Protein AF-A0A7V5NWI3-F1 (afdb_monomer)

Solvent-accessible surface area (backbone atoms only — not comparable to full-atom values): 6906 Å² total; per-residue (Å²): 134,89,83,67,60,64,47,81,35,79,42,84,46,67,100,51,54,73,69,56,31,52,51,52,50,51,51,52,47,46,42,35,72,76,66,70,30,45,77,49,73,46,68,93,53,63,52,59,45,39,69,66,41,73,55,46,73,44,71,56,97,94,36,81,77,45,72,40,45,32,78,72,54,63,31,44,75,54,44,29,71,72,68,74,46,62,49,48,63,46,62,33,92,89,76,65,36,57,31,77,43,71,56,76,88,75,62,82,81,74,82,124

Sequence (112 aa):
NQDTDILLFDEPASHLDIHHQIRIFSLLQKQNKEQNKTILAVSHNINLAAEFCNKILIMDKGRIIAYGKTEDVLKKEELNKIFQVPIEVTKNPFTGKPNILYNYAQNESQDE

Mean predicted aligned error: 5.94 Å

Foldseek 3Di:
DCLDQEAEEEAVCPPHDPVVSVVVLVVVLCCCVVVVHHYDYDDPDLQSCQVRPQKDWDDDPNDTPDIDGSVVCPDQVNVCVVVVFRWDWDADPVRRTTDIDTDPVPPPPPPD

Secondary structure (DSSP, 8-state):
----SEEEEESTTTT--HHHHHHHHHHHHHHHHHS--EEEEE-S-HHHHHHH-SEEEEEETTEEEEEEEHHHHS-HHHHHHHH-S-EEEEE-TTT-SEEEEE-GGGSTTS--

Nearest PDB structures (foldseek):
  7lb8-assembly1_C  TM=9.354E-01  e=1.194E-08  Escherichia coli K-12
  5b58-assembly1_C  TM=9.238E-01  e=1.698E-07  Burkholderia cenocepacia J2315
  5b58-assembly1_D  TM=9.176E-01  e=1.589E-07  Burkholderia cenocepacia J2315
  4dbl-assembly1_C  TM=9.036E-01  e=3.086E-07  Escherichia coli K-12
  2qi9-assembly1_D  TM=9.009E-01  e=6.405E-07  Escherichia coli

pLDDT: mean 87.61, std 12.53, range [38.06, 96.5]

Structure (mmCIF, N/CA/C/O backbone):
data_AF-A0A7V5NWI3-F1
#
_entry.id   AF-A0A7V5NWI3-F1
#
loop_
_atom_site.group_PDB
_atom_site.id
_atom_site.type_symbol
_atom_site.label_atom_id
_atom_site.label_alt_id
_atom_site.label_comp_id
_atom_site.label_asym_id
_atom_site.label_entity_id
_atom_site.label_seq_id
_atom_site.pdbx_PDB_ins_code
_atom_site.Cartn_x
_atom_site.Cartn_y
_atom_site.Cartn_z
_atom_site.occupancy
_atom_site.B_iso_or_equiv
_atom_site.auth_seq_id
_atom_site.auth_comp_id
_atom_site.auth_asym_id
_atom_site.auth_atom_id
_atom_site.pdbx_PDB_model_num
ATOM 1 N N . ASN A 1 1 ? -28.956 7.805 9.954 1.00 46.62 1 ASN A N 1
ATOM 2 C CA . ASN A 1 1 ? -27.883 6.805 10.120 1.00 46.62 1 ASN A CA 1
ATOM 3 C C . ASN A 1 1 ? -27.427 6.311 8.764 1.00 46.62 1 ASN A C 1
ATOM 5 O O . ASN A 1 1 ? -28.081 5.447 8.202 1.00 46.62 1 ASN A O 1
ATOM 9 N N . GLN A 1 2 ? -26.358 6.891 8.219 1.00 54.19 2 GLN A N 1
ATOM 10 C CA . GLN A 1 2 ? -25.615 6.292 7.105 1.00 54.19 2 GLN A CA 1
ATOM 11 C C . GLN A 1 2 ? -24.517 5.419 7.713 1.00 54.19 2 GLN A C 1
ATOM 13 O O . GLN A 1 2 ? -23.357 5.811 7.776 1.00 54.19 2 GLN A O 1
ATOM 18 N N . ASP A 1 3 ? -24.921 4.286 8.280 1.00 69.25 3 ASP A N 1
ATOM 19 C CA . ASP A 1 3 ? -23.986 3.318 8.843 1.00 69.25 3 ASP A CA 1
ATOM 20 C C . ASP A 1 3 ? -23.569 2.354 7.725 1.00 69.25 3 ASP A C 1
ATOM 22 O O . ASP A 1 3 ? -24.118 1.269 7.574 1.00 69.25 3 ASP A O 1
ATOM 26 N N . THR A 1 4 ? -22.690 2.819 6.835 1.00 79.88 4 THR A N 1
ATOM 27 C CA . THR A 1 4 ? -22.250 2.048 5.662 1.00 79.88 4 THR A CA 1
ATOM 28 C C . THR A 1 4 ? -21.045 1.198 6.034 1.00 79.88 4 THR A C 1
ATOM 30 O O . THR A 1 4 ? -20.075 1.732 6.562 1.00 79.88 4 THR A O 1
ATOM 33 N N . ASP A 1 5 ? -21.069 -0.104 5.761 1.00 86.06 5 ASP A N 1
ATOM 34 C CA . ASP A 1 5 ? -19.988 -1.032 6.145 1.00 86.06 5 ASP A CA 1
ATOM 35 C C . ASP A 1 5 ? -18.747 -0.959 5.249 1.00 86.06 5 ASP A C 1
ATOM 37 O O . ASP A 1 5 ? -17.657 -1.375 5.649 1.00 86.06 5 ASP A O 1
ATOM 41 N N . ILE A 1 6 ? -18.908 -0.417 4.040 1.00 91.38 6 ILE A N 1
ATOM 42 C CA . ILE A 1 6 ? -17.861 -0.316 3.026 1.00 91.38 6 ILE A CA 1
ATOM 43 C C . ILE A 1 6 ? -17.713 1.140 2.595 1.00 91.38 6 ILE A C 1
ATOM 45 O O . ILE A 1 6 ? -18.676 1.774 2.167 1.00 91.38 6 ILE A O 1
ATOM 49 N N . LEU A 1 7 ? -16.491 1.656 2.673 1.00 90.88 7 LEU A N 1
ATOM 50 C CA . LEU A 1 7 ? -16.128 2.981 2.188 1.00 90.88 7 LEU A CA 1
ATOM 51 C C . LEU A 1 7 ? -15.248 2.845 0.942 1.00 90.88 7 LEU A C 1
ATOM 53 O O . LEU A 1 7 ? -14.256 2.115 0.950 1.00 90.88 7 LEU A O 1
ATOM 57 N N . LEU A 1 8 ? -15.625 3.557 -0.117 1.00 93.19 8 LEU A N 1
ATOM 58 C CA . LEU A 1 8 ? -14.955 3.563 -1.415 1.00 93.19 8 LEU A CA 1
ATOM 59 C C . LEU A 1 8 ? -14.401 4.962 -1.668 1.00 93.19 8 LEU A C 1
ATOM 61 O O . LEU A 1 8 ? -15.149 5.937 -1.598 1.00 93.19 8 LEU A O 1
ATOM 65 N N . PHE A 1 9 ? -13.110 5.055 -1.968 1.00 92.56 9 PHE A N 1
ATOM 66 C CA . PHE A 1 9 ? -12.446 6.319 -2.259 1.00 92.56 9 PHE A CA 1
ATOM 67 C C . PHE A 1 9 ? -11.682 6.237 -3.572 1.00 92.56 9 PHE A C 1
ATOM 69 O O . PHE A 1 9 ? -10.815 5.376 -3.731 1.00 92.56 9 PHE A O 1
ATOM 76 N N . ASP A 1 10 ? -11.973 7.168 -4.473 1.00 90.88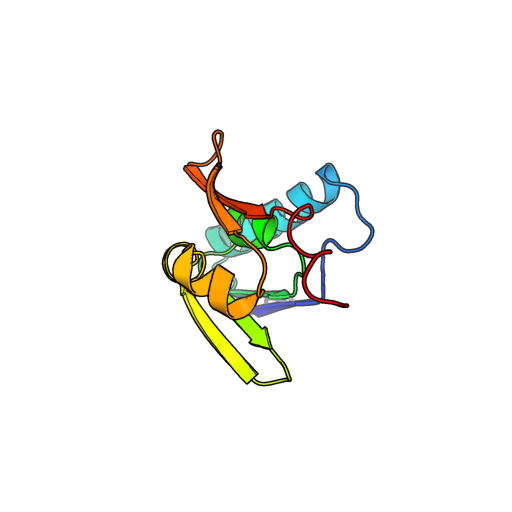 10 ASP A N 1
ATOM 77 C CA . ASP A 1 10 ? -11.183 7.387 -5.677 1.00 90.88 10 ASP A CA 1
ATOM 78 C C . ASP A 1 10 ? -10.182 8.514 -5.407 1.00 90.88 10 ASP A C 1
ATOM 80 O O . ASP A 1 10 ? -10.583 9.641 -5.123 1.00 90.88 10 ASP A O 1
ATOM 84 N N . GLU A 1 11 ? -8.897 8.170 -5.362 1.00 87.38 11 GLU A N 1
ATOM 85 C CA . GLU A 1 11 ? -7.782 9.064 -5.028 1.00 87.38 11 GLU A CA 1
ATOM 86 C C . GLU A 1 11 ? -8.074 10.102 -3.915 1.00 87.38 11 GLU A C 1
ATOM 88 O O . GLU A 1 11 ? -7.963 11.312 -4.132 1.00 87.38 11 GLU A O 1
ATOM 93 N N . PRO A 1 12 ? -8.384 9.674 -2.673 1.00 83.00 12 PRO A N 1
ATOM 94 C CA . PRO A 1 12 ? -8.867 10.570 -1.607 1.00 83.00 12 PRO A CA 1
ATOM 95 C C . PRO A 1 12 ? -7.858 11.641 -1.164 1.00 83.00 12 PRO A C 1
ATOM 97 O O . PRO A 1 12 ? -8.202 12.564 -0.430 1.00 83.00 12 PRO A O 1
ATOM 100 N N . ALA A 1 13 ? -6.602 11.476 -1.565 1.00 82.88 13 ALA A N 1
ATOM 101 C CA . ALA A 1 13 ? -5.459 12.312 -1.230 1.00 82.88 13 ALA A CA 1
ATOM 102 C C . ALA A 1 13 ? -4.975 13.165 -2.421 1.00 82.88 13 ALA A C 1
ATOM 104 O O . ALA A 1 13 ? -3.964 13.860 -2.303 1.00 82.88 13 ALA A O 1
ATOM 105 N N . SER A 1 14 ? -5.667 13.108 -3.563 1.00 83.75 14 SER A N 1
ATOM 106 C CA . SER A 1 14 ? -5.287 13.846 -4.768 1.00 83.75 14 SER A CA 1
ATOM 107 C C . SER A 1 14 ? -5.309 15.358 -4.519 1.00 83.75 14 SER A C 1
ATOM 109 O O . SER A 1 14 ? -6.190 15.864 -3.825 1.00 83.75 14 SER A O 1
ATOM 111 N N . HIS A 1 15 ? -4.342 16.088 -5.080 1.00 81.94 15 HIS A N 1
ATOM 112 C CA . HIS A 1 15 ? -4.184 17.549 -4.941 1.00 81.94 15 HIS A CA 1
ATOM 113 C C . HIS A 1 15 ? -3.934 18.078 -3.513 1.00 81.94 15 HIS A C 1
ATOM 115 O O . HIS A 1 15 ? -3.944 19.291 -3.302 1.00 81.94 15 HIS A O 1
ATOM 121 N N . LEU A 1 16 ? -3.691 17.206 -2.531 1.00 85.56 16 LEU A N 1
ATOM 122 C CA . LEU A 1 16 ? -3.386 17.604 -1.155 1.00 85.56 16 LEU A CA 1
ATOM 123 C C . LEU A 1 16 ? -1.884 17.575 -0.877 1.00 85.56 16 LEU A C 1
ATOM 125 O O . LEU A 1 16 ? -1.146 16.796 -1.476 1.00 85.56 16 LEU A O 1
ATOM 129 N N . ASP A 1 17 ? -1.429 18.386 0.077 1.00 89.56 17 ASP A N 1
ATOM 130 C CA . ASP A 1 17 ? -0.062 18.286 0.591 1.00 89.56 17 ASP A CA 1
ATOM 131 C C . ASP A 1 17 ? 0.147 17.018 1.439 1.00 89.56 17 ASP A C 1
ATOM 133 O O . ASP A 1 17 ? -0.801 16.382 1.906 1.00 89.56 17 ASP A O 1
ATOM 137 N N . ILE A 1 18 ? 1.413 16.667 1.681 1.00 88.19 18 ILE A N 1
ATOM 138 C CA . ILE A 1 18 ? 1.807 15.450 2.411 1.00 88.19 18 ILE A CA 1
ATOM 139 C C . ILE A 1 18 ? 1.118 15.353 3.784 1.00 88.19 18 ILE A C 1
ATOM 141 O O . ILE A 1 18 ? 0.678 14.273 4.181 1.00 88.19 18 ILE A O 1
ATOM 145 N N . HIS A 1 19 ? 0.987 16.467 4.507 1.00 91.00 19 HIS A N 1
ATOM 146 C CA . HIS A 1 19 ? 0.375 16.477 5.834 1.00 91.00 19 HIS A CA 1
ATOM 147 C C . HIS A 1 19 ? -1.115 16.107 5.763 1.00 91.00 19 HIS A C 1
ATOM 149 O O . HIS A 1 19 ? -1.598 15.269 6.531 1.00 91.00 19 HIS A O 1
ATOM 155 N N . HIS A 1 20 ? -1.845 16.685 4.813 1.00 90.31 20 HIS A N 1
ATOM 156 C CA . HIS A 1 20 ? -3.258 16.394 4.603 1.00 90.31 20 HIS A CA 1
ATOM 157 C C . HIS A 1 20 ? -3.486 14.974 4.076 1.00 90.31 20 HIS A C 1
ATOM 159 O O . HIS A 1 20 ? -4.407 14.306 4.554 1.00 90.31 20 HIS A O 1
ATOM 165 N N . GLN A 1 21 ? -2.625 14.477 3.181 1.00 90.50 21 GLN A N 1
ATOM 166 C CA . GLN A 1 21 ? -2.675 13.088 2.712 1.00 90.50 21 GLN A CA 1
ATOM 167 C C . GLN A 1 21 ? -2.558 12.109 3.891 1.00 90.50 21 GLN A C 1
ATOM 169 O O . GLN A 1 21 ? -3.433 11.262 4.086 1.00 90.50 21 GLN A O 1
ATOM 174 N N . ILE A 1 22 ? -1.540 12.281 4.743 1.00 91.75 22 ILE A N 1
ATOM 175 C CA . ILE A 1 22 ? -1.338 11.451 5.943 1.00 91.75 22 ILE A CA 1
ATOM 176 C C . ILE A 1 22 ? -2.551 11.530 6.872 1.00 91.75 22 ILE A C 1
ATOM 178 O O . ILE A 1 22 ? -2.998 10.500 7.386 1.00 91.75 22 ILE A O 1
ATOM 182 N N . ARG A 1 23 ? -3.118 12.727 7.077 1.00 93.31 23 ARG A N 1
ATOM 183 C CA . ARG A 1 23 ? -4.293 12.908 7.941 1.00 93.31 23 ARG A CA 1
ATOM 184 C C . ARG A 1 23 ? -5.491 12.113 7.435 1.00 93.31 23 ARG A C 1
ATOM 186 O O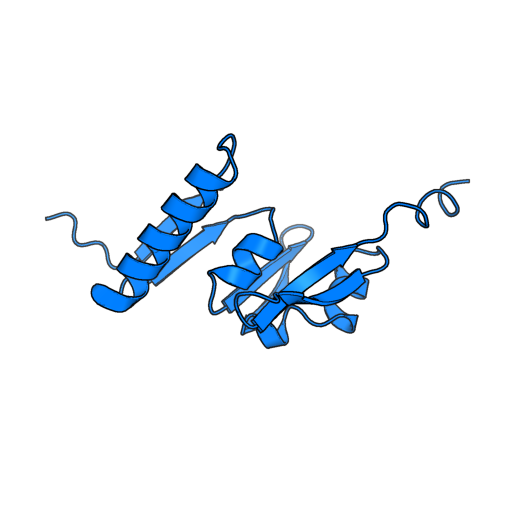 . ARG A 1 23 ? -6.133 11.434 8.233 1.00 93.31 23 ARG A O 1
ATOM 193 N N . ILE A 1 24 ? -5.782 12.175 6.136 1.00 92.50 24 ILE A N 1
ATOM 194 C CA . ILE A 1 24 ? -6.893 11.428 5.534 1.00 92.50 24 ILE A CA 1
ATOM 195 C C . ILE A 1 24 ? -6.689 9.930 5.729 1.00 92.50 24 ILE A C 1
ATOM 197 O O . ILE A 1 24 ? -7.548 9.273 6.313 1.00 92.50 24 ILE A O 1
ATOM 201 N N . PHE A 1 25 ? -5.540 9.390 5.328 1.00 92.81 25 PHE A N 1
ATOM 202 C CA . PHE A 1 25 ? -5.288 7.956 5.460 1.00 92.81 25 PHE A CA 1
ATOM 203 C C . PHE A 1 25 ? -5.268 7.476 6.920 1.00 92.81 25 PHE A C 1
ATOM 205 O O . PHE A 1 25 ? -5.740 6.377 7.212 1.00 92.81 25 PHE A O 1
ATOM 212 N N . SER A 1 26 ? -4.809 8.308 7.856 1.00 92.25 26 SER A N 1
ATOM 213 C CA . SER A 1 26 ? -4.871 8.008 9.293 1.00 92.25 26 SER A CA 1
ATOM 214 C C . SER A 1 26 ? -6.312 7.939 9.802 1.00 92.25 26 SER A C 1
ATOM 216 O O . SER A 1 26 ? -6.649 7.046 10.581 1.00 92.25 26 SER A O 1
ATOM 218 N N . LEU A 1 27 ? -7.187 8.838 9.335 1.00 92.50 27 LEU A N 1
ATOM 219 C CA . LEU A 1 27 ? -8.617 8.788 9.649 1.00 92.50 27 LEU A CA 1
ATOM 220 C C . LEU A 1 27 ? -9.258 7.522 9.080 1.00 92.50 27 LEU A C 1
ATOM 222 O O . LEU A 1 27 ? -9.981 6.842 9.802 1.00 92.50 27 LEU A O 1
ATOM 226 N N . LEU A 1 28 ? -8.949 7.164 7.832 1.00 92.50 28 LEU A N 1
ATOM 227 C CA . LEU A 1 28 ? -9.426 5.919 7.225 1.00 92.50 28 LEU A CA 1
ATOM 228 C C . LEU A 1 28 ? -8.967 4.701 8.035 1.00 92.50 28 LEU A C 1
ATOM 230 O O . LEU A 1 28 ? -9.777 3.863 8.418 1.00 92.50 28 LEU A O 1
ATOM 234 N N . GLN A 1 29 ? -7.688 4.632 8.399 1.00 92.12 29 GLN A N 1
ATOM 235 C CA . GLN A 1 29 ? -7.180 3.531 9.213 1.00 92.12 29 GLN A CA 1
ATOM 236 C C . GLN A 1 29 ? -7.887 3.442 10.577 1.00 92.12 29 GLN A C 1
ATOM 238 O O . GLN A 1 29 ? -8.187 2.341 11.042 1.00 92.12 29 GLN A O 1
ATOM 243 N N . LYS A 1 30 ? -8.192 4.584 11.204 1.00 92.69 30 LYS A N 1
ATOM 244 C CA . LYS A 1 30 ? -8.967 4.637 12.449 1.00 92.69 30 LYS A CA 1
ATOM 245 C C . LYS A 1 30 ? -10.377 4.070 12.259 1.00 92.69 30 LYS A C 1
ATOM 247 O O . LYS A 1 30 ? -10.794 3.226 13.043 1.00 92.69 30 LYS A O 1
ATOM 252 N N . GLN A 1 31 ? -11.075 4.464 11.192 1.00 90.56 31 GLN A N 1
ATOM 253 C CA . GLN A 1 31 ? -12.404 3.938 10.851 1.00 90.56 31 GLN A CA 1
ATOM 254 C C . GLN A 1 31 ? -12.380 2.418 10.636 1.00 90.56 31 GLN A C 1
ATOM 256 O O . GLN A 1 31 ? -13.233 1.700 11.158 1.00 90.56 31 GLN A O 1
ATOM 261 N N . ASN A 1 32 ? -11.368 1.909 9.929 1.00 92.75 32 ASN A N 1
ATOM 262 C CA . ASN A 1 32 ? -11.202 0.474 9.718 1.00 92.75 32 ASN A CA 1
ATOM 263 C C . ASN A 1 32 ? -11.003 -0.293 11.037 1.00 92.75 32 ASN A C 1
ATOM 265 O O . ASN A 1 32 ? -11.650 -1.316 11.242 1.00 92.75 32 ASN A O 1
ATOM 269 N N . LYS A 1 33 ? -10.146 0.211 11.935 1.00 90.69 33 LYS A N 1
ATOM 270 C CA . LYS A 1 33 ? -9.802 -0.464 13.198 1.00 90.69 33 LYS A CA 1
ATOM 271 C C . LYS A 1 33 ? -10.873 -0.343 14.281 1.00 90.69 33 LYS A C 1
ATOM 273 O O . LYS A 1 33 ? -11.099 -1.299 15.009 1.00 90.69 33 LYS A O 1
ATOM 278 N N . GLU A 1 34 ? -11.484 0.830 14.428 1.00 92.06 34 GLU A N 1
ATOM 279 C CA . GLU A 1 34 ? -12.402 1.112 15.541 1.00 92.06 34 GLU A CA 1
ATOM 280 C C . GLU A 1 34 ? -13.856 0.785 15.205 1.00 92.06 34 GLU A C 1
ATOM 282 O O . GLU A 1 34 ? -14.620 0.411 16.089 1.00 92.06 34 GLU A O 1
ATOM 287 N N . GLN A 1 35 ? -14.242 0.925 13.936 1.00 87.00 35 GLN A N 1
ATOM 288 C CA . GLN A 1 35 ? -15.630 0.770 13.494 1.00 87.00 35 GLN A CA 1
ATOM 289 C C . GLN A 1 35 ? -15.826 -0.445 12.578 1.00 87.00 35 GLN A C 1
ATOM 291 O O . GLN A 1 35 ? -16.892 -0.595 11.988 1.00 87.00 35 GLN A O 1
ATOM 296 N N . ASN A 1 36 ? -14.805 -1.305 12.440 1.00 88.88 36 ASN A N 1
ATOM 297 C CA . ASN A 1 36 ? -14.808 -2.495 11.576 1.00 88.88 36 ASN A CA 1
ATOM 298 C C . ASN A 1 36 ? -15.247 -2.210 10.127 1.00 88.88 36 ASN A C 1
ATOM 300 O O . ASN A 1 36 ? -15.805 -3.074 9.449 1.00 88.88 36 ASN A O 1
ATOM 304 N N . LYS A 1 37 ? -14.985 -0.993 9.634 1.00 91.62 37 LYS A N 1
ATOM 305 C CA . LYS A 1 37 ? -15.336 -0.598 8.268 1.00 91.62 37 LYS A CA 1
ATOM 306 C C . LYS A 1 37 ? -14.354 -1.192 7.272 1.00 91.62 37 LYS A C 1
ATOM 308 O O . LYS A 1 37 ? -13.139 -1.113 7.457 1.00 91.62 37 LYS A O 1
ATOM 313 N N . THR A 1 38 ? -14.860 -1.746 6.178 1.00 93.50 38 THR A N 1
ATOM 314 C CA . THR A 1 38 ? -14.019 -2.123 5.037 1.00 93.50 38 THR A CA 1
ATOM 315 C C . THR A 1 38 ? -13.731 -0.882 4.206 1.00 93.50 38 THR A C 1
ATOM 317 O O . THR A 1 38 ? -14.645 -0.134 3.874 1.00 93.50 38 THR A O 1
ATOM 320 N N . ILE A 1 39 ? -12.466 -0.651 3.863 1.00 94.50 39 ILE A N 1
ATOM 321 C CA . ILE A 1 39 ? -12.055 0.528 3.097 1.00 94.50 39 ILE A CA 1
ATOM 322 C C . ILE A 1 39 ? -11.346 0.069 1.834 1.00 94.50 39 ILE A C 1
ATOM 324 O O . ILE A 1 39 ? -10.355 -0.657 1.907 1.00 94.50 39 ILE A O 1
ATOM 328 N N . LEU A 1 40 ? -11.850 0.519 0.690 1.00 95.00 40 LEU A N 1
ATOM 329 C CA . LEU A 1 40 ? -11.199 0.379 -0.603 1.00 95.00 40 LEU A CA 1
ATOM 330 C C . LEU A 1 40 ? -10.828 1.775 -1.101 1.00 95.00 40 LEU A C 1
ATOM 332 O O . LEU A 1 40 ? -11.700 2.614 -1.317 1.00 95.00 40 LEU A O 1
ATOM 336 N N . ALA A 1 41 ? -9.531 2.019 -1.261 1.00 94.00 41 ALA A N 1
ATOM 337 C CA . ALA A 1 41 ? -9.003 3.279 -1.761 1.00 94.00 41 ALA A CA 1
ATOM 338 C C . ALA A 1 41 ? -8.162 3.031 -3.015 1.00 94.00 41 ALA A C 1
ATOM 340 O O . ALA A 1 41 ? -7.342 2.112 -3.041 1.00 94.00 41 ALA A O 1
ATOM 341 N N . VAL A 1 42 ? -8.361 3.868 -4.028 1.00 94.06 42 VAL A N 1
ATOM 342 C CA . VAL A 1 42 ? -7.530 3.931 -5.234 1.00 94.06 42 VAL A CA 1
ATOM 343 C C . VAL A 1 42 ? -6.452 4.992 -5.014 1.00 94.06 42 VAL A C 1
ATOM 345 O O . VAL A 1 42 ? -6.734 6.064 -4.485 1.00 94.06 42 VAL A O 1
ATOM 348 N N . SER A 1 43 ? -5.201 4.680 -5.351 1.00 90.50 43 SER A N 1
ATOM 349 C CA . SER A 1 43 ? -4.065 5.592 -5.190 1.00 90.50 43 SER A CA 1
ATOM 350 C C . SER A 1 43 ? -2.970 5.255 -6.194 1.00 90.50 43 SER A C 1
ATOM 352 O O . SER A 1 43 ? -2.598 4.089 -6.329 1.00 90.50 43 SER A O 1
ATOM 354 N N . HIS A 1 44 ? -2.398 6.276 -6.828 1.00 89.38 44 HIS A N 1
ATOM 355 C CA . HIS A 1 44 ? -1.161 6.151 -7.603 1.00 89.38 44 HIS A CA 1
ATOM 356 C C . HIS A 1 44 ? 0.104 6.170 -6.721 1.00 89.38 44 HIS A C 1
ATOM 358 O O . HIS A 1 44 ? 1.201 5.881 -7.193 1.00 89.38 44 HIS A O 1
ATOM 364 N N . ASN A 1 45 ? -0.018 6.498 -5.429 1.00 90.50 45 ASN A N 1
ATOM 365 C CA . ASN A 1 45 ? 1.107 6.540 -4.498 1.00 90.50 45 ASN A CA 1
ATOM 366 C C . ASN A 1 45 ? 1.274 5.198 -3.769 1.00 90.50 45 ASN A C 1
ATOM 368 O O . ASN A 1 45 ? 0.567 4.901 -2.798 1.00 90.50 45 ASN A O 1
ATOM 372 N N . ILE A 1 46 ? 2.251 4.410 -4.224 1.00 92.00 46 ILE A N 1
ATOM 373 C CA . ILE A 1 46 ? 2.542 3.076 -3.686 1.00 92.00 46 ILE A CA 1
ATOM 374 C C . ILE A 1 46 ? 3.067 3.106 -2.246 1.00 92.00 46 ILE A C 1
ATOM 376 O O . ILE A 1 46 ? 2.761 2.202 -1.476 1.00 92.00 46 ILE A O 1
ATOM 380 N N . ASN A 1 47 ? 3.802 4.151 -1.850 1.00 93.12 47 ASN A N 1
ATOM 381 C CA . ASN A 1 47 ? 4.360 4.267 -0.500 1.00 93.12 47 ASN A CA 1
ATOM 382 C C . ASN A 1 47 ? 3.280 4.609 0.532 1.00 93.12 47 ASN A C 1
ATOM 384 O O . ASN A 1 47 ? 3.291 4.073 1.637 1.00 93.12 47 ASN A O 1
ATOM 388 N N . LEU A 1 48 ? 2.287 5.422 0.164 1.00 92.38 48 LEU A N 1
ATOM 389 C CA . LEU A 1 48 ? 1.103 5.614 1.006 1.00 92.38 48 LEU A CA 1
ATOM 390 C C . LEU A 1 48 ? 0.277 4.331 1.118 1.00 92.38 48 LEU A C 1
ATOM 392 O O . LEU A 1 48 ? -0.149 3.973 2.215 1.00 92.38 48 LEU A O 1
ATOM 396 N N . ALA A 1 49 ? 0.089 3.602 0.015 1.00 93.81 49 ALA A N 1
ATOM 397 C CA . ALA A 1 49 ? -0.591 2.310 0.063 1.00 93.81 49 ALA A CA 1
ATOM 398 C C . ALA A 1 49 ? 0.160 1.318 0.971 1.00 93.81 49 ALA A C 1
ATOM 400 O O . ALA A 1 49 ? -0.458 0.665 1.812 1.00 93.81 49 ALA A O 1
ATOM 401 N N . ALA A 1 50 ? 1.492 1.265 0.866 1.00 95.06 50 ALA A N 1
ATOM 402 C CA . ALA A 1 50 ? 2.348 0.447 1.721 1.00 95.06 50 ALA A CA 1
ATOM 403 C C . ALA A 1 50 ? 2.190 0.793 3.208 1.00 95.06 50 ALA A C 1
ATOM 405 O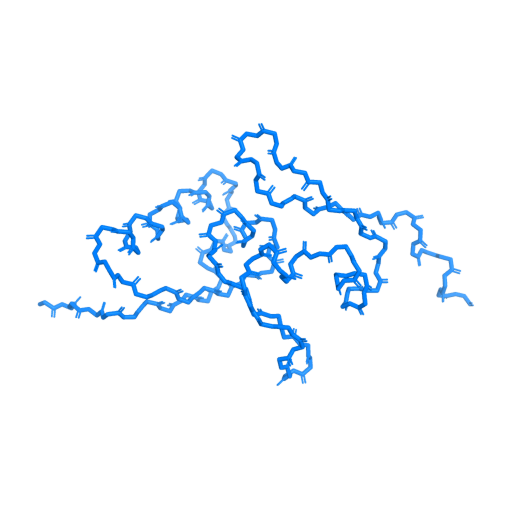 O . ALA A 1 50 ? 2.182 -0.091 4.066 1.00 95.06 50 ALA A O 1
ATOM 406 N N . GLU A 1 51 ? 2.035 2.083 3.510 1.00 94.69 51 GLU A N 1
ATOM 407 C CA . GLU A 1 51 ? 1.936 2.572 4.877 1.00 94.69 51 GLU A CA 1
ATOM 408 C C . GLU A 1 51 ? 0.556 2.331 5.499 1.00 94.69 51 GLU A C 1
ATOM 410 O O . GLU A 1 51 ? 0.462 2.027 6.685 1.00 94.69 51 GLU A O 1
ATOM 415 N N . PHE A 1 52 ? -0.538 2.428 4.748 1.00 93.69 52 PHE A N 1
ATOM 416 C CA . PHE A 1 52 ? -1.875 2.427 5.356 1.00 93.69 52 PHE A CA 1
ATOM 417 C C . PHE A 1 52 ? -2.707 1.179 5.069 1.00 93.69 52 PHE A C 1
ATOM 419 O O . PHE A 1 52 ? -3.560 0.838 5.892 1.00 93.69 52 PHE A O 1
ATOM 426 N N . CYS A 1 53 ? -2.452 0.471 3.968 1.00 94.62 53 CYS A N 1
ATOM 427 C CA . CYS A 1 53 ? -3.267 -0.662 3.544 1.00 94.62 53 CYS A CA 1
ATOM 428 C C . CYS A 1 53 ? -2.744 -1.992 4.105 1.00 94.62 53 CYS A C 1
ATOM 430 O O . CYS A 1 53 ? -1.541 -2.241 4.167 1.00 94.62 53 CYS A O 1
ATOM 432 N N . ASN A 1 54 ? -3.660 -2.893 4.474 1.00 94.25 54 ASN A N 1
ATOM 433 C CA . ASN A 1 54 ? -3.323 -4.273 4.855 1.00 94.25 54 ASN A CA 1
ATOM 434 C C . ASN A 1 54 ? -3.158 -5.196 3.641 1.00 94.25 54 ASN A C 1
ATOM 436 O O . ASN A 1 54 ? -2.446 -6.201 3.704 1.00 94.25 54 ASN A O 1
ATOM 440 N N . LYS A 1 55 ? -3.870 -4.878 2.558 1.00 96.00 55 LYS A N 1
ATOM 441 C CA . LYS A 1 55 ? -3.842 -5.593 1.288 1.00 96.00 55 LYS A CA 1
ATOM 442 C C . LYS A 1 55 ? -3.703 -4.602 0.150 1.00 96.00 55 LYS A C 1
ATOM 444 O O . LYS A 1 55 ? -4.234 -3.498 0.235 1.00 96.00 55 LYS A O 1
ATOM 449 N N . ILE A 1 56 ? -3.039 -5.034 -0.912 1.00 96.44 56 ILE A N 1
ATOM 450 C CA . ILE A 1 56 ? -2.865 -4.259 -2.135 1.00 96.44 56 ILE A CA 1
ATOM 451 C C . ILE A 1 56 ? -3.355 -5.088 -3.308 1.00 96.44 56 ILE A C 1
ATOM 453 O O . ILE A 1 56 ? -3.162 -6.303 -3.351 1.00 96.44 56 ILE A O 1
ATOM 457 N N . LEU A 1 57 ? -4.004 -4.400 -4.239 1.00 95.75 57 LEU A N 1
ATOM 458 C CA . LEU A 1 57 ? -4.396 -4.895 -5.544 1.00 95.75 57 LEU A CA 1
ATOM 459 C C . LEU A 1 57 ? -3.745 -3.970 -6.573 1.00 95.75 57 LEU A C 1
ATOM 461 O O . LEU A 1 57 ? -3.931 -2.758 -6.505 1.00 95.75 57 LEU A O 1
ATOM 465 N N . ILE A 1 58 ? -2.978 -4.537 -7.499 1.00 94.12 58 ILE A N 1
ATOM 466 C CA . ILE A 1 58 ? -2.358 -3.799 -8.600 1.00 94.12 58 ILE A CA 1
ATOM 467 C C . ILE A 1 58 ? -3.087 -4.165 -9.889 1.00 94.12 58 ILE A C 1
ATOM 469 O O . ILE A 1 58 ? -3.326 -5.347 -10.164 1.00 94.12 58 ILE A O 1
ATOM 473 N N . MET A 1 59 ? -3.433 -3.143 -10.670 1.00 92.50 59 MET A N 1
ATOM 474 C CA . MET A 1 59 ? -4.053 -3.293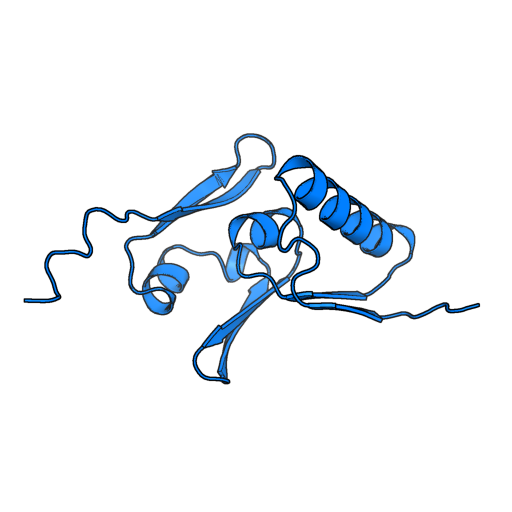 -11.980 1.00 92.50 59 MET A CA 1
ATOM 475 C C . MET A 1 59 ? -3.143 -2.743 -13.075 1.00 92.50 59 MET A C 1
ATOM 477 O O . MET A 1 59 ? -2.578 -1.667 -12.915 1.00 92.50 59 MET A O 1
ATOM 481 N N . ASP A 1 60 ? -3.072 -3.454 -14.198 1.00 88.81 60 ASP A N 1
ATOM 482 C CA . ASP A 1 60 ? -2.512 -2.960 -15.459 1.00 88.81 60 ASP A CA 1
ATOM 483 C C . ASP A 1 60 ? -3.448 -3.339 -16.611 1.00 88.81 60 ASP A C 1
ATOM 485 O O . ASP A 1 60 ? -3.979 -4.453 -16.655 1.00 88.81 60 ASP A O 1
ATOM 489 N N . LYS A 1 61 ? -3.703 -2.396 -17.526 1.00 89.88 61 LYS A N 1
ATOM 490 C CA . LYS A 1 61 ? -4.572 -2.576 -18.711 1.00 89.88 61 LYS A CA 1
ATOM 491 C C . LYS A 1 61 ? -5.912 -3.270 -18.404 1.00 89.88 61 LYS A C 1
ATOM 493 O O . LYS A 1 61 ? -6.353 -4.164 -19.126 1.00 89.88 61 LYS A O 1
ATOM 498 N N . GLY A 1 62 ? -6.554 -2.870 -17.304 1.00 92.12 62 GLY A N 1
ATOM 499 C CA . GLY A 1 62 ? -7.849 -3.409 -16.872 1.00 92.12 62 GLY A CA 1
ATOM 500 C C . GLY A 1 62 ? -7.801 -4.829 -16.294 1.00 92.12 62 GLY A C 1
ATOM 501 O O . GLY A 1 62 ? -8.851 -5.433 -16.088 1.00 92.12 62 GLY A O 1
ATOM 502 N N . ARG A 1 63 ? -6.611 -5.379 -16.024 1.00 93.75 63 ARG A N 1
ATOM 503 C CA . ARG A 1 63 ? -6.423 -6.706 -15.423 1.00 93.75 63 ARG A CA 1
ATOM 504 C C . ARG A 1 63 ? -5.770 -6.589 -14.057 1.00 93.75 63 ARG A C 1
ATOM 506 O O . ARG A 1 63 ? -4.878 -5.772 -13.859 1.00 93.75 63 ARG A O 1
ATOM 513 N N . ILE A 1 64 ? -6.193 -7.444 -13.130 1.00 94.62 64 ILE A N 1
ATOM 514 C CA . ILE A 1 64 ? -5.521 -7.602 -11.840 1.00 94.62 64 ILE A CA 1
ATOM 515 C C . ILE A 1 64 ? -4.250 -8.410 -12.085 1.00 94.62 64 ILE A C 1
ATOM 517 O O . ILE A 1 64 ? -4.331 -9.564 -12.504 1.00 94.62 64 ILE A O 1
ATOM 521 N N . ILE A 1 65 ? -3.095 -7.806 -11.827 1.00 93.94 65 ILE A N 1
ATOM 522 C CA . ILE A 1 65 ? -1.791 -8.460 -12.007 1.00 93.94 65 ILE A CA 1
ATOM 523 C C . ILE A 1 65 ? -1.200 -8.941 -10.681 1.00 93.94 65 ILE A C 1
ATOM 525 O O . ILE A 1 65 ? -0.427 -9.892 -10.668 1.00 93.94 65 ILE A O 1
ATOM 529 N N . ALA A 1 66 ? -1.600 -8.330 -9.562 1.00 93.75 66 ALA A N 1
ATOM 530 C CA . ALA A 1 66 ? -1.229 -8.772 -8.224 1.00 93.75 66 ALA A CA 1
ATOM 531 C C . ALA A 1 66 ? -2.333 -8.435 -7.216 1.00 93.75 66 ALA A C 1
ATOM 533 O O . ALA A 1 66 ? -2.957 -7.377 -7.296 1.00 93.75 66 ALA A O 1
ATOM 534 N N . TYR A 1 67 ? -2.561 -9.324 -6.250 1.00 95.38 67 TYR A N 1
ATOM 535 C CA . TYR A 1 67 ? -3.450 -9.083 -5.116 1.00 95.38 67 TYR A CA 1
ATOM 536 C C . TYR A 1 67 ? -3.015 -9.912 -3.907 1.00 95.38 67 TYR A C 1
ATOM 538 O O . TYR A 1 67 ? -2.786 -11.114 -4.025 1.00 95.38 67 TYR A O 1
ATOM 546 N N . GLY A 1 68 ? -2.929 -9.290 -2.734 1.00 95.88 68 GLY A N 1
ATOM 547 C CA . GLY A 1 68 ? -2.497 -9.984 -1.523 1.00 95.88 68 GLY A CA 1
ATOM 548 C C . GLY A 1 68 ? -2.217 -9.044 -0.362 1.00 95.88 68 GLY A C 1
ATOM 549 O O . GLY A 1 68 ? -2.604 -7.876 -0.389 1.00 95.88 68 GLY A O 1
ATOM 550 N N . LYS A 1 69 ? -1.552 -9.561 0.678 1.00 96.50 69 LYS A N 1
ATOM 551 C CA . LYS A 1 69 ? -1.038 -8.719 1.766 1.00 96.50 69 LYS A CA 1
ATOM 552 C C . LYS A 1 69 ? -0.012 -7.741 1.208 1.00 96.50 69 LYS A C 1
ATOM 554 O O . LYS A 1 69 ? 0.753 -8.093 0.315 1.00 96.50 69 LYS A O 1
ATOM 559 N N . THR A 1 70 ? 0.035 -6.545 1.778 1.00 95.25 70 THR A N 1
ATOM 560 C CA . THR A 1 70 ? 0.965 -5.484 1.369 1.00 95.25 70 THR A CA 1
ATOM 561 C C . THR A 1 70 ? 2.412 -5.976 1.271 1.00 95.25 70 THR A C 1
ATOM 563 O O . THR A 1 70 ? 3.054 -5.785 0.248 1.00 95.25 70 THR A O 1
ATOM 566 N N . GLU A 1 71 ? 2.902 -6.693 2.281 1.00 93.50 71 GLU A N 1
ATOM 567 C CA . GLU A 1 71 ? 4.277 -7.223 2.311 1.00 93.50 71 GLU A CA 1
ATOM 568 C C . GLU A 1 71 ? 4.537 -8.335 1.284 1.00 93.50 71 GLU A C 1
ATOM 570 O O . GLU A 1 71 ? 5.679 -8.565 0.892 1.00 93.50 71 GLU A O 1
ATOM 575 N N . ASP A 1 72 ? 3.489 -9.031 0.841 1.00 93.06 72 ASP A N 1
ATOM 576 C CA . ASP A 1 72 ? 3.606 -10.084 -0.165 1.00 93.06 72 ASP A CA 1
ATOM 577 C C . ASP A 1 72 ? 3.600 -9.524 -1.584 1.00 93.06 72 ASP A C 1
ATOM 579 O O . ASP A 1 72 ? 4.313 -10.042 -2.440 1.00 93.06 72 ASP A O 1
ATOM 583 N N . VAL A 1 73 ? 2.813 -8.469 -1.813 1.00 94.62 73 VAL A N 1
ATOM 584 C CA . VAL A 1 73 ? 2.677 -7.803 -3.114 1.00 94.62 73 VAL A CA 1
ATOM 585 C C . VAL A 1 73 ? 3.837 -6.843 -3.374 1.00 94.62 73 VAL A C 1
ATOM 587 O O . VAL A 1 73 ? 4.349 -6.783 -4.487 1.00 94.62 73 VAL A O 1
ATOM 590 N N . LEU A 1 74 ? 4.285 -6.103 -2.357 1.00 94.75 74 LEU A N 1
ATOM 591 C CA . LEU A 1 74 ? 5.342 -5.096 -2.487 1.00 94.75 74 LEU A CA 1
ATOM 592 C C . LEU A 1 74 ? 6.740 -5.702 -2.309 1.00 94.75 74 LEU A C 1
ATOM 594 O O . LEU A 1 74 ? 7.541 -5.222 -1.508 1.00 94.75 74 LEU A O 1
ATOM 598 N N . LYS A 1 75 ? 7.033 -6.770 -3.056 1.00 93.12 75 LYS A N 1
ATOM 599 C CA . LYS A 1 75 ? 8.365 -7.390 -3.130 1.00 93.12 75 LYS A CA 1
ATOM 600 C C . LYS A 1 75 ? 9.120 -6.883 -4.347 1.00 93.12 75 LYS A C 1
ATOM 602 O O . LYS A 1 75 ? 8.529 -6.666 -5.402 1.00 93.12 75 LYS A O 1
ATOM 607 N N . LYS A 1 76 ? 10.437 -6.734 -4.213 1.00 91.94 76 LYS A N 1
ATOM 608 C CA . LYS A 1 76 ? 11.314 -6.202 -5.263 1.00 91.94 76 LYS A CA 1
ATOM 609 C C . LYS A 1 76 ? 11.116 -6.912 -6.605 1.00 91.94 76 LYS A C 1
ATOM 611 O O . LYS A 1 76 ? 10.980 -6.255 -7.632 1.00 91.94 76 LYS A O 1
ATOM 616 N N . GLU A 1 77 ? 11.080 -8.239 -6.604 1.00 88.00 77 GLU A N 1
ATOM 617 C CA . GLU A 1 77 ? 10.958 -9.054 -7.816 1.00 88.00 77 GLU A CA 1
ATOM 618 C C . GLU A 1 77 ? 9.619 -8.831 -8.523 1.00 88.00 77 GLU A C 1
ATOM 620 O O . GLU A 1 77 ? 9.575 -8.767 -9.749 1.00 88.00 77 GLU A O 1
ATOM 625 N N . GLU A 1 78 ? 8.538 -8.684 -7.757 1.00 87.88 78 GLU A N 1
ATOM 626 C CA . GLU A 1 78 ? 7.198 -8.453 -8.297 1.00 87.88 78 GLU A CA 1
ATOM 627 C C . GLU A 1 78 ? 7.067 -7.030 -8.836 1.00 87.88 78 GLU A C 1
ATOM 629 O O . GLU A 1 78 ? 6.617 -6.830 -9.963 1.00 87.88 78 GLU A O 1
ATOM 634 N N . LEU A 1 79 ? 7.554 -6.039 -8.088 1.00 91.00 79 LEU A N 1
ATOM 635 C CA . LEU A 1 79 ? 7.481 -4.644 -8.507 1.00 91.00 79 LEU A CA 1
ATOM 636 C C . LEU A 1 79 ? 8.329 -4.357 -9.755 1.00 91.00 79 LEU A C 1
ATOM 638 O O . LEU A 1 79 ? 7.862 -3.638 -10.635 1.00 91.00 79 LEU A O 1
ATOM 642 N N . ASN A 1 80 ? 9.520 -4.955 -9.882 1.00 88.06 80 ASN A N 1
ATOM 643 C CA . ASN A 1 80 ? 10.351 -4.814 -11.086 1.00 88.06 80 ASN A CA 1
ATOM 644 C C . ASN A 1 80 ? 9.639 -5.337 -12.346 1.00 88.06 80 ASN A C 1
ATOM 646 O O . ASN A 1 80 ? 9.689 -4.690 -13.389 1.00 88.06 80 ASN A O 1
ATOM 650 N N . LYS A 1 81 ? 8.941 -6.482 -12.255 1.00 85.00 81 LYS A N 1
ATOM 651 C CA . LYS A 1 81 ? 8.159 -7.040 -13.378 1.00 85.00 81 LYS A CA 1
ATOM 652 C C . LYS A 1 81 ? 6.991 -6.135 -13.766 1.00 85.00 81 LYS A C 1
ATOM 654 O O . LYS A 1 81 ? 6.665 -6.031 -14.943 1.00 85.00 81 LYS A O 1
ATOM 659 N N . ILE A 1 82 ? 6.352 -5.522 -12.771 1.00 87.06 82 ILE A N 1
ATOM 660 C CA . ILE A 1 82 ? 5.155 -4.696 -12.948 1.00 87.06 82 ILE A CA 1
ATOM 661 C C . ILE A 1 82 ? 5.507 -3.334 -13.548 1.00 87.06 82 ILE A C 1
ATOM 663 O O . ILE A 1 82 ? 4.925 -2.935 -14.552 1.00 87.06 82 ILE A O 1
ATOM 667 N N . PHE A 1 83 ? 6.445 -2.619 -12.927 1.00 85.50 83 PHE A N 1
ATOM 668 C CA . PHE A 1 83 ? 6.735 -1.227 -13.264 1.00 85.50 83 PHE A CA 1
ATOM 669 C C . PHE A 1 83 ? 7.820 -1.067 -14.324 1.00 85.50 83 PHE A C 1
ATOM 671 O O . PHE A 1 83 ? 7.964 0.030 -14.848 1.00 85.50 83 PHE A O 1
ATOM 678 N N . GLN A 1 84 ? 8.563 -2.133 -14.651 1.00 85.56 84 GLN A N 1
ATOM 679 C CA . GLN A 1 84 ? 9.621 -2.112 -15.672 1.00 85.56 84 GLN A CA 1
ATOM 680 C C . GLN A 1 84 ? 10.673 -1.019 -15.419 1.00 85.56 84 GLN A C 1
ATOM 682 O O . GLN A 1 84 ? 11.288 -0.498 -16.342 1.00 85.56 84 GLN A O 1
ATOM 687 N N . VAL A 1 85 ? 10.889 -0.675 -14.148 1.00 85.38 85 VAL A N 1
ATOM 688 C CA . VAL A 1 85 ? 11.926 0.256 -13.695 1.00 85.38 85 VAL A CA 1
ATOM 689 C C . VAL A 1 85 ? 12.718 -0.400 -12.567 1.00 85.38 85 VAL A C 1
ATOM 691 O O . VAL A 1 85 ? 12.135 -1.200 -11.829 1.00 85.38 85 VAL A O 1
ATOM 694 N N . PRO A 1 86 ? 14.010 -0.075 -12.379 1.00 89.06 86 PRO A N 1
ATOM 695 C CA . PRO A 1 86 ? 14.772 -0.590 -11.251 1.00 89.06 86 PRO A CA 1
ATOM 696 C C . PRO A 1 86 ? 14.171 -0.124 -9.920 1.00 89.06 86 PRO A C 1
ATOM 698 O O . PRO A 1 86 ? 14.191 1.067 -9.591 1.00 89.06 86 PRO A O 1
ATOM 701 N N . ILE A 1 87 ? 13.654 -1.082 -9.152 1.00 92.44 87 ILE A N 1
ATOM 702 C CA . ILE A 1 87 ? 13.043 -0.872 -7.840 1.00 92.44 87 ILE A CA 1
ATOM 703 C C . ILE A 1 87 ? 13.892 -1.515 -6.748 1.00 92.44 87 ILE A C 1
ATOM 705 O O . ILE A 1 87 ? 14.341 -2.659 -6.863 1.00 92.44 87 ILE A O 1
ATOM 709 N N . GLU A 1 88 ? 14.046 -0.780 -5.651 1.00 94.25 88 GLU A N 1
ATOM 710 C CA . GLU A 1 88 ? 14.552 -1.274 -4.378 1.00 94.25 88 GLU A CA 1
ATOM 711 C C . GLU A 1 88 ? 13.451 -1.166 -3.318 1.00 94.25 88 GLU A C 1
ATOM 713 O O . GLU A 1 88 ? 12.807 -0.124 -3.171 1.00 94.25 88 GLU A O 1
ATOM 718 N N . VAL A 1 89 ? 13.236 -2.245 -2.562 1.00 95.38 89 VAL A N 1
ATOM 719 C CA . VAL A 1 89 ? 12.281 -2.256 -1.449 1.00 95.38 89 VAL A CA 1
ATOM 720 C C . VAL A 1 89 ? 13.063 -2.239 -0.147 1.00 95.38 89 VAL A 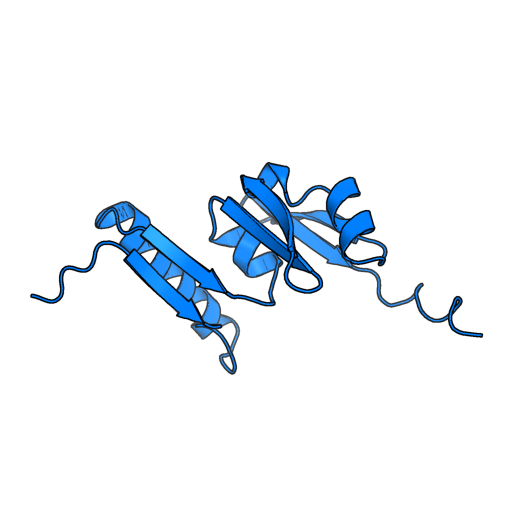C 1
ATOM 722 O O . VAL A 1 89 ? 13.708 -3.211 0.234 1.00 95.38 89 VAL A O 1
ATOM 725 N N . THR A 1 90 ? 12.981 -1.112 0.546 1.00 95.81 90 THR A N 1
ATOM 726 C CA . THR A 1 90 ? 13.593 -0.890 1.857 1.00 95.81 90 THR A CA 1
ATOM 727 C C . THR A 1 90 ? 12.530 -0.939 2.953 1.00 95.81 90 THR A C 1
ATOM 729 O O . THR A 1 90 ? 11.341 -1.119 2.683 1.00 95.81 90 THR A O 1
ATOM 732 N N . LYS A 1 91 ? 12.942 -0.781 4.213 1.00 96.06 91 LYS A N 1
ATOM 733 C CA . LYS A 1 91 ? 12.013 -0.562 5.324 1.00 96.06 91 LYS A CA 1
ATOM 734 C C . LYS A 1 91 ? 11.934 0.923 5.636 1.00 96.06 91 LYS A C 1
ATOM 736 O O . LYS A 1 91 ? 12.964 1.584 5.753 1.00 96.06 91 LYS A O 1
ATOM 741 N N . ASN A 1 92 ? 10.721 1.424 5.822 1.00 95.56 92 ASN A N 1
ATOM 742 C CA . ASN A 1 92 ? 10.493 2.747 6.376 1.00 95.56 92 ASN A CA 1
ATOM 743 C C . ASN A 1 92 ? 11.116 2.801 7.788 1.00 95.56 92 ASN A C 1
ATOM 745 O O . ASN A 1 92 ? 10.759 1.973 8.630 1.00 95.56 92 ASN A O 1
ATOM 749 N N . PRO A 1 93 ? 12.029 3.743 8.078 1.00 95.75 93 PRO A N 1
ATOM 750 C CA . PRO A 1 93 ? 12.727 3.792 9.363 1.00 95.75 93 PRO A CA 1
ATOM 751 C C . PRO A 1 93 ? 11.813 4.140 10.546 1.00 95.75 93 PRO A C 1
ATOM 753 O O . PRO A 1 93 ? 12.160 3.840 11.684 1.00 95.75 93 PRO A O 1
ATOM 756 N N . PHE A 1 94 ? 10.652 4.751 10.296 1.00 94.19 94 PHE A N 1
ATOM 757 C CA . PHE A 1 94 ? 9.698 5.131 11.339 1.00 94.19 94 PHE A CA 1
ATOM 758 C C . PHE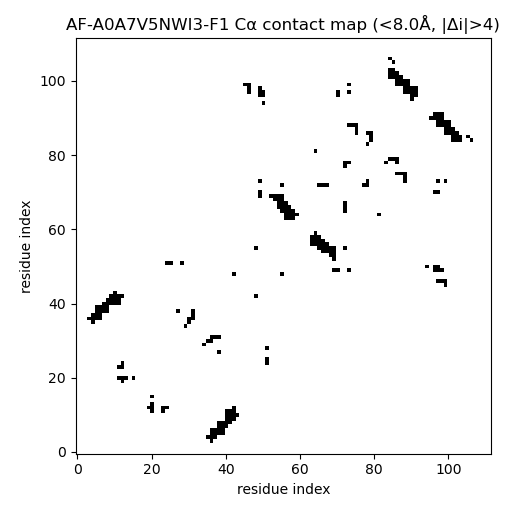 A 1 94 ? 8.671 4.035 11.632 1.00 94.19 94 PHE A C 1
ATOM 760 O O . PHE A 1 94 ? 8.243 3.890 12.775 1.00 94.19 94 PHE A O 1
ATOM 767 N N . THR A 1 95 ? 8.256 3.275 10.615 1.00 94.25 95 THR A N 1
ATOM 768 C CA . THR A 1 95 ? 7.111 2.350 10.724 1.00 94.25 95 THR A CA 1
ATOM 769 C C . THR A 1 95 ? 7.478 0.887 10.485 1.00 94.25 95 THR A C 1
ATOM 771 O O . THR A 1 95 ? 6.696 -0.005 10.809 1.00 94.25 95 THR A O 1
ATOM 774 N N . GLY A 1 96 ? 8.657 0.617 9.919 1.00 94.38 96 GLY A N 1
ATOM 775 C CA . GLY A 1 96 ? 9.121 -0.719 9.543 1.00 94.38 96 GLY A CA 1
ATOM 776 C C . GLY A 1 96 ? 8.443 -1.308 8.302 1.00 94.38 96 GLY A C 1
ATOM 777 O O . GLY A 1 96 ? 8.824 -2.399 7.876 1.00 94.38 96 GLY A O 1
ATOM 778 N N . LYS A 1 97 ? 7.467 -0.602 7.717 1.00 94.69 97 LYS A N 1
ATOM 779 C CA . LYS A 1 97 ? 6.709 -1.044 6.540 1.00 94.69 97 LYS A CA 1
ATOM 780 C C . LYS A 1 97 ? 7.519 -0.926 5.249 1.00 94.69 97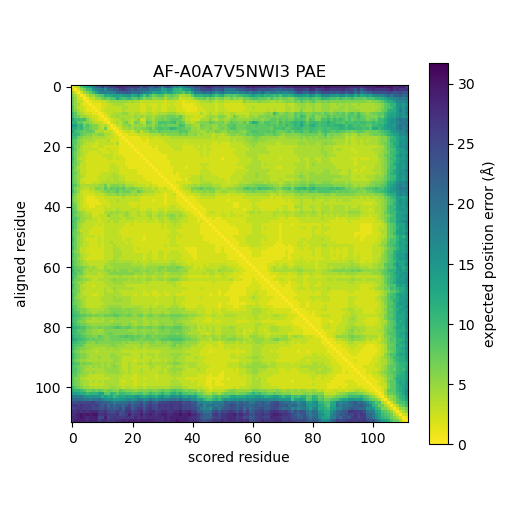 LYS A C 1
ATOM 782 O O . LYS A 1 97 ? 8.532 -0.222 5.242 1.00 94.69 97 LYS A O 1
ATOM 787 N N . PRO A 1 98 ? 7.104 -1.600 4.160 1.00 96.12 98 PRO A N 1
ATOM 788 C CA . PRO A 1 98 ? 7.784 -1.482 2.876 1.00 96.12 98 PRO A CA 1
ATOM 789 C C . PRO A 1 98 ? 7.883 -0.022 2.418 1.00 96.12 98 PRO A C 1
ATOM 791 O O . PRO A 1 98 ? 6.901 0.715 2.454 1.00 96.12 98 PRO A O 1
ATOM 794 N N . ASN A 1 99 ? 9.074 0.377 1.984 1.00 96.19 99 ASN A N 1
ATOM 795 C CA . ASN A 1 99 ? 9.363 1.678 1.396 1.00 96.19 99 ASN A CA 1
ATOM 796 C C . ASN A 1 99 ? 10.030 1.471 0.034 1.00 96.19 99 ASN A C 1
ATOM 798 O O . ASN A 1 99 ? 11.131 0.922 -0.060 1.00 96.19 99 ASN A O 1
ATOM 802 N N . ILE A 1 100 ? 9.335 1.897 -1.011 1.00 95.25 100 ILE A N 1
ATOM 803 C CA . ILE A 1 100 ? 9.649 1.642 -2.407 1.00 95.25 100 ILE A CA 1
ATOM 804 C C . ILE A 1 100 ? 10.454 2.826 -2.923 1.00 95.25 100 ILE A C 1
ATOM 806 O O . ILE A 1 100 ? 9.983 3.966 -2.928 1.00 95.25 100 ILE A O 1
ATOM 810 N N . LEU A 1 101 ? 11.670 2.525 -3.362 1.00 93.50 101 LEU A N 1
ATOM 811 C CA . LEU A 1 101 ? 12.572 3.443 -4.035 1.00 93.50 101 LEU A CA 1
ATOM 812 C C . LEU A 1 101 ? 12.689 3.005 -5.492 1.00 93.50 101 LEU A C 1
ATOM 814 O O . LEU A 1 101 ? 12.807 1.816 -5.781 1.00 93.50 101 LEU A O 1
ATOM 818 N N . TYR A 1 102 ? 12.675 3.964 -6.405 1.00 88.94 102 TYR A N 1
ATOM 819 C CA . TYR A 1 102 ? 12.823 3.725 -7.836 1.00 88.94 102 TYR A CA 1
ATOM 820 C C . TYR A 1 102 ? 13.930 4.620 -8.381 1.00 88.94 102 TYR A C 1
ATOM 822 O O . TYR A 1 102 ? 14.046 5.787 -8.001 1.00 88.94 102 TYR A O 1
ATOM 830 N N . ASN A 1 103 ? 14.765 4.061 -9.254 1.00 84.19 103 ASN A N 1
ATOM 831 C CA . ASN A 1 103 ? 15.846 4.799 -9.894 1.00 84.19 103 ASN A CA 1
ATOM 832 C C . ASN A 1 103 ? 15.405 5.279 -11.281 1.00 84.19 103 ASN A C 1
ATOM 834 O O . ASN A 1 103 ? 15.230 4.471 -12.188 1.00 84.19 103 ASN A O 1
ATOM 838 N N . TYR A 1 104 ? 15.261 6.595 -11.444 1.00 68.38 104 TYR A N 1
ATOM 839 C C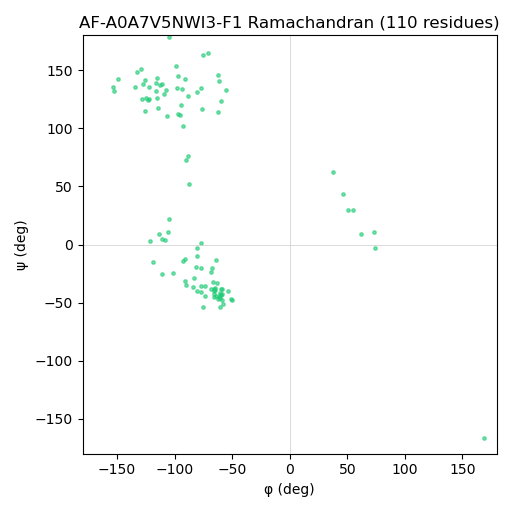A . TYR A 1 104 ? 14.858 7.212 -12.712 1.00 68.38 104 TYR A CA 1
ATOM 840 C C . TYR A 1 104 ? 16.025 7.373 -13.704 1.00 68.38 104 TYR A C 1
ATOM 842 O O . TYR A 1 104 ? 15.806 7.505 -14.901 1.00 68.38 104 TYR A O 1
ATOM 850 N N . ALA A 1 105 ? 17.274 7.333 -13.226 1.00 66.31 105 ALA A N 1
ATOM 851 C CA . ALA A 1 105 ? 18.456 7.684 -14.016 1.00 66.31 105 ALA A CA 1
ATOM 852 C C . ALA A 1 105 ? 18.954 6.573 -14.964 1.00 66.31 105 ALA A C 1
ATOM 854 O O . ALA A 1 105 ? 19.922 6.790 -15.682 1.00 66.31 105 ALA A O 1
ATOM 855 N N . GLN A 1 106 ? 18.345 5.381 -14.957 1.00 55.19 106 GLN A N 1
ATOM 856 C CA . GLN A 1 106 ? 18.759 4.256 -15.816 1.00 55.19 106 GLN A CA 1
ATOM 857 C C . GLN A 1 106 ? 17.756 3.889 -16.921 1.00 55.19 106 GLN A C 1
ATOM 859 O O . GLN A 1 106 ? 18.001 2.933 -17.650 1.00 55.19 106 GLN A O 1
ATOM 864 N N . ASN A 1 107 ? 16.664 4.644 -17.082 1.00 53.03 107 ASN A N 1
ATOM 865 C CA . ASN A 1 107 ? 15.660 4.361 -18.117 1.00 53.03 107 ASN A CA 1
ATOM 866 C C . ASN A 1 107 ? 15.887 5.098 -19.447 1.00 53.03 107 ASN A C 1
ATOM 868 O O . ASN A 1 107 ? 15.301 4.708 -20.446 1.00 53.03 107 ASN A O 1
ATOM 872 N N . GLU A 1 108 ? 16.754 6.113 -19.505 1.00 53.16 108 GLU A N 1
ATOM 873 C CA . GLU A 1 108 ? 16.976 6.909 -20.729 1.00 53.16 108 GLU A CA 1
ATOM 874 C C . GLU A 1 108 ? 17.847 6.208 -21.792 1.00 53.16 108 GLU A C 1
ATOM 876 O O . GLU A 1 108 ? 18.127 6.785 -22.834 1.00 53.16 108 G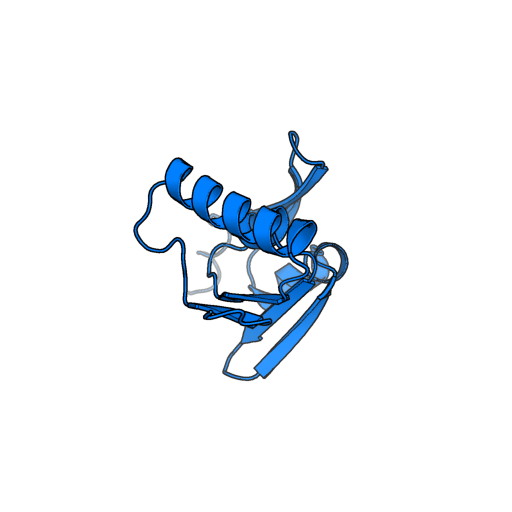LU A O 1
ATOM 881 N N . SER A 1 109 ? 18.297 4.969 -21.561 1.00 50.97 109 SER A N 1
ATOM 882 C CA . SER A 1 109 ? 19.198 4.250 -22.483 1.00 50.97 109 SER A CA 1
ATOM 883 C C . SER A 1 109 ? 18.527 3.127 -23.286 1.00 50.97 109 SER A C 1
ATOM 885 O O . SER A 1 109 ? 19.237 2.320 -23.882 1.00 50.97 109 SER A O 1
ATOM 887 N N . GLN A 1 110 ? 17.192 3.024 -23.279 1.00 47.62 110 GLN A N 1
ATOM 888 C CA . GLN A 1 110 ? 16.451 1.997 -24.037 1.00 47.62 110 GLN A CA 1
ATOM 889 C C . GLN A 1 110 ? 15.440 2.553 -25.056 1.00 47.62 110 GLN A C 1
ATOM 891 O O . GLN A 1 110 ? 14.798 1.758 -25.737 1.00 47.62 110 GLN A O 1
ATOM 896 N N . ASP A 1 111 ? 15.354 3.879 -25.212 1.00 44.91 111 ASP A N 1
ATOM 897 C CA . ASP A 1 111 ? 14.467 4.549 -26.179 1.00 44.91 111 ASP A CA 1
ATOM 898 C C . ASP A 1 111 ? 15.214 5.119 -27.419 1.00 44.91 111 ASP A C 1
ATOM 900 O O . ASP A 1 111 ? 14.688 6.007 -28.093 1.00 44.91 111 ASP A O 1
ATOM 904 N N . GLU A 1 112 ? 16.413 4.609 -27.752 1.00 38.06 112 GLU A N 1
ATOM 905 C CA . GLU A 1 112 ? 17.112 4.869 -29.037 1.00 38.06 112 GLU A CA 1
ATOM 906 C C . GLU A 1 112 ? 17.138 3.643 -29.964 1.00 38.06 112 GLU A C 1
ATOM 908 O O . GLU A 1 112 ? 17.539 2.545 -29.507 1.00 38.06 112 GLU A O 1
#

Radius of gyration: 15.73 Å; Cα contacts (8 Å, |Δi|>4): 140; chains: 1; bounding box: 47×28×45 Å